Protein AF-A0A7Y7IYU0-F1 (afdb_monomer_lite)

Structure (mmCIF, N/CA/C/O backbone):
data_AF-A0A7Y7IYU0-F1
#
_entry.id   AF-A0A7Y7IYU0-F1
#
loop_
_atom_site.group_PDB
_atom_site.id
_atom_site.type_symbol
_atom_site.label_atom_id
_atom_site.label_alt_id
_atom_site.label_comp_id
_atom_site.label_asym_id
_atom_site.label_entity_id
_atom_site.label_seq_id
_atom_site.pdbx_PDB_ins_code
_atom_site.Cartn_x
_atom_site.Cartn_y
_atom_site.Cartn_z
_atom_site.occupancy
_atom_site.B_iso_or_equiv
_atom_site.auth_seq_id
_atom_site.auth_comp_id
_atom_site.auth_asym_id
_atom_site.auth_atom_id
_atom_site.pdbx_PDB_model_num
ATOM 1 N N . ILE A 1 1 ? -12.844 2.647 3.724 1.00 89.69 1 ILE A N 1
ATOM 2 C CA . ILE A 1 1 ? -11.373 2.795 3.780 1.00 89.69 1 ILE A CA 1
ATOM 3 C C . ILE A 1 1 ? -10.886 2.578 2.362 1.00 89.69 1 ILE A C 1
ATOM 5 O O . ILE A 1 1 ? -11.305 1.595 1.762 1.00 89.69 1 ILE A O 1
ATOM 9 N N . ALA A 1 2 ? -10.111 3.510 1.821 1.00 93.94 2 ALA A N 1
ATOM 10 C CA . ALA A 1 2 ? -9.416 3.324 0.553 1.00 93.94 2 ALA A CA 1
ATOM 11 C C . ALA A 1 2 ? -7.955 2.976 0.856 1.00 93.94 2 ALA A C 1
ATOM 13 O O . ALA A 1 2 ? -7.398 3.505 1.817 1.00 93.94 2 ALA A O 1
ATOM 14 N N . VAL A 1 3 ? -7.363 2.085 0.062 1.00 96.06 3 VAL A N 1
ATOM 15 C CA . VAL A 1 3 ? -5.959 1.678 0.191 1.00 96.06 3 VAL A CA 1
ATOM 16 C C . VAL A 1 3 ? -5.249 2.0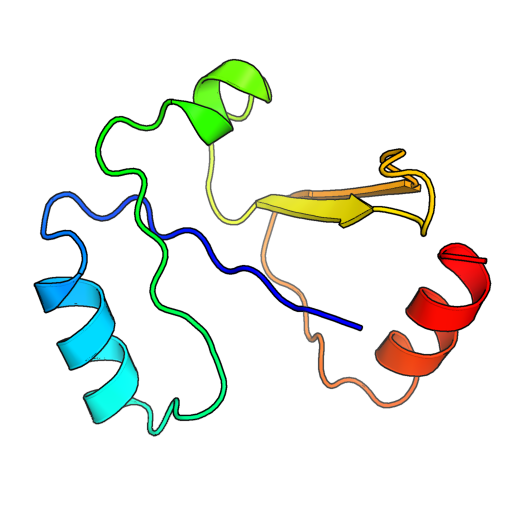49 -1.103 1.00 96.06 3 VAL A C 1
ATOM 18 O O . VAL A 1 3 ? -5.691 1.657 -2.182 1.00 96.06 3 VAL A O 1
ATOM 21 N N . LEU A 1 4 ? -4.174 2.828 -0.989 1.00 97.19 4 LEU A N 1
ATOM 22 C CA . LEU A 1 4 ? -3.409 3.358 -2.116 1.00 97.19 4 LEU A CA 1
ATOM 23 C C . LEU A 1 4 ? -1.957 2.866 -2.012 1.00 97.19 4 LEU A C 1
ATOM 25 O O . LEU A 1 4 ? -1.109 3.586 -1.488 1.00 97.19 4 LEU A O 1
ATOM 29 N N . PRO A 1 5 ? -1.655 1.630 -2.445 1.00 97.12 5 PRO A N 1
ATOM 30 C CA . PRO A 1 5 ? -0.281 1.152 -2.479 1.00 97.12 5 PRO A CA 1
ATOM 31 C C . PRO A 1 5 ? 0.477 1.870 -3.596 1.00 97.12 5 PRO A C 1
ATOM 33 O O . PRO A 1 5 ? 0.054 1.842 -4.751 1.00 97.12 5 PRO A O 1
ATOM 36 N N . VAL A 1 6 ? 1.602 2.494 -3.255 1.00 97.75 6 VAL A N 1
ATOM 37 C CA . VAL A 1 6 ? 2.498 3.132 -4.224 1.00 97.75 6 VAL A CA 1
ATOM 38 C C . VAL A 1 6 ? 3.768 2.299 -4.315 1.00 97.75 6 VAL A C 1
ATOM 40 O O . VAL A 1 6 ? 4.538 2.224 -3.361 1.00 97.75 6 VAL A O 1
ATOM 43 N N . SER A 1 7 ? 3.965 1.630 -5.449 1.00 97.94 7 SER A N 1
ATOM 44 C CA . SER A 1 7 ? 5.198 0.886 -5.714 1.00 97.94 7 SER A CA 1
ATOM 45 C C . SER A 1 7 ? 6.307 1.845 -6.131 1.00 97.94 7 SER A C 1
ATOM 47 O O . SER A 1 7 ? 6.091 2.733 -6.954 1.00 97.94 7 SER A O 1
ATOM 49 N N . VAL A 1 8 ? 7.505 1.619 -5.603 1.00 96.88 8 VAL A N 1
ATOM 50 C CA . VAL A 1 8 ? 8.729 2.345 -5.969 1.00 96.88 8 VAL A CA 1
ATOM 51 C C . VAL A 1 8 ? 9.637 1.528 -6.896 1.00 96.88 8 VAL A C 1
ATOM 53 O O . VAL A 1 8 ? 10.808 1.844 -7.095 1.00 96.88 8 VAL A O 1
ATOM 56 N N . ASP A 1 9 ? 9.113 0.443 -7.472 1.00 97.00 9 ASP A N 1
ATOM 57 C CA . ASP A 1 9 ? 9.869 -0.415 -8.377 1.00 97.00 9 ASP A CA 1
ATOM 58 C C . ASP A 1 9 ? 10.239 0.334 -9.664 1.00 97.00 9 ASP A C 1
ATOM 60 O O . ASP A 1 9 ? 9.374 0.857 -10.369 1.00 97.00 9 ASP A O 1
ATOM 64 N N . HIS A 1 10 ? 11.516 0.276 -10.050 1.00 96.00 10 HIS A N 1
ATOM 65 C CA . HIS A 1 10 ? 12.021 0.878 -11.292 1.00 96.00 10 HIS A CA 1
ATOM 66 C C . HIS A 1 10 ? 11.310 0.353 -12.553 1.00 96.00 10 HIS A C 1
ATOM 68 O O . HIS A 1 10 ? 11.197 1.063 -13.548 1.00 96.00 10 HIS A O 1
ATOM 74 N N . GLY A 1 11 ? 10.807 -0.888 -12.522 1.00 96.56 11 GLY A N 1
ATOM 75 C CA . GLY A 1 11 ? 10.038 -1.475 -13.628 1.00 96.56 11 GLY A CA 1
ATOM 76 C C . GLY A 1 11 ? 8.583 -0.988 -13.724 1.00 96.56 11 GLY A C 1
ATOM 77 O O . GLY A 1 11 ? 7.857 -1.386 -14.641 1.00 96.56 11 GLY A O 1
ATOM 78 N N . GLY A 1 12 ? 8.147 -0.131 -12.793 1.00 97.25 12 GLY A N 1
ATOM 79 C CA . GLY A 1 12 ? 6.855 0.544 -12.802 1.00 97.25 12 GLY A CA 1
ATOM 80 C C . GLY A 1 12 ? 5.659 -0.405 -12.886 1.00 97.25 12 GLY A C 1
ATOM 81 O O . GLY A 1 12 ? 5.671 -1.534 -12.388 1.00 97.25 12 GLY A O 1
ATOM 82 N N . ALA A 1 13 ? 4.601 0.046 -13.562 1.00 97.75 13 ALA A N 1
ATOM 83 C CA . ALA A 1 13 ? 3.323 -0.661 -13.599 1.00 97.75 13 ALA A CA 1
ATOM 84 C C . ALA A 1 13 ? 3.417 -2.088 -14.169 1.00 97.75 13 ALA A C 1
ATOM 86 O O . ALA A 1 13 ? 2.618 -2.944 -13.795 1.00 97.75 13 ALA A O 1
ATOM 87 N N . ALA A 1 14 ? 4.366 -2.370 -15.069 1.00 98.00 14 ALA A N 1
ATOM 88 C CA . ALA A 1 14 ? 4.545 -3.710 -15.625 1.00 98.00 14 ALA A CA 1
ATOM 89 C C . ALA A 1 14 ? 5.018 -4.714 -14.560 1.00 98.00 14 ALA A C 1
ATOM 91 O O . ALA A 1 14 ? 4.492 -5.829 -14.502 1.00 98.00 14 ALA A O 1
ATOM 92 N N . THR A 1 15 ? 5.951 -4.308 -13.692 1.00 98.31 15 THR A N 1
ATOM 93 C CA . THR A 1 15 ? 6.405 -5.111 -12.547 1.00 98.31 15 THR A CA 1
ATOM 94 C C . THR A 1 15 ? 5.258 -5.366 -11.576 1.00 98.31 15 THR A C 1
ATOM 96 O O . THR A 1 15 ? 4.994 -6.522 -11.239 1.00 98.31 15 THR A O 1
ATOM 99 N N . VAL A 1 16 ? 4.501 -4.323 -11.213 1.00 98.25 16 VAL A N 1
ATOM 100 C CA . VAL A 1 16 ? 3.364 -4.452 -10.284 1.00 98.25 16 VAL A CA 1
ATOM 101 C C . VAL A 1 16 ? 2.282 -5.378 -10.843 1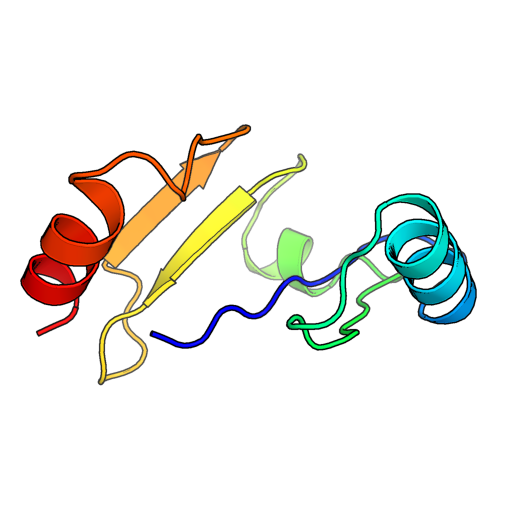.00 98.25 16 VAL A C 1
ATOM 103 O O . VAL A 1 16 ? 1.807 -6.255 -10.127 1.00 98.25 16 VAL A O 1
ATOM 106 N N . ARG A 1 17 ? 1.926 -5.262 -12.133 1.00 98.19 17 ARG A N 1
ATOM 107 C CA . ARG A 1 17 ? 0.937 -6.159 -12.769 1.00 98.19 17 ARG A CA 1
ATOM 108 C C . ARG A 1 17 ? 1.355 -7.622 -12.691 1.00 98.19 17 ARG A C 1
ATOM 110 O O . ARG A 1 17 ? 0.521 -8.469 -12.385 1.00 98.19 17 ARG A O 1
ATOM 117 N N . ARG A 1 18 ? 2.629 -7.924 -12.966 1.00 98.38 18 ARG A N 1
ATOM 118 C CA . ARG A 1 18 ? 3.159 -9.294 -12.871 1.00 98.38 18 ARG A CA 1
ATOM 119 C C . ARG A 1 18 ? 3.116 -9.802 -11.433 1.00 98.38 18 ARG A C 1
ATOM 121 O O . ARG A 1 18 ? 2.673 -10.926 -11.216 1.00 98.38 18 ARG A O 1
ATOM 128 N N . PHE A 1 19 ? 3.515 -8.972 -10.467 1.00 98.44 19 PHE A N 1
ATOM 129 C CA . PHE A 1 19 ? 3.454 -9.315 -9.047 1.00 98.44 19 PHE A CA 1
ATOM 130 C C . PHE A 1 19 ? 2.013 -9.592 -8.593 1.00 98.44 19 PHE A C 1
ATOM 132 O O . PHE A 1 19 ? 1.758 -10.632 -7.988 1.00 98.44 19 PHE A O 1
ATOM 139 N N . TYR A 1 20 ? 1.060 -8.726 -8.950 1.00 98.38 20 TYR A N 1
ATOM 140 C CA . TYR A 1 20 ? -0.359 -8.906 -8.629 1.00 98.38 20 TYR A CA 1
ATOM 141 C C . TYR A 1 20 ? -0.936 -10.177 -9.249 1.00 98.38 20 TYR A C 1
ATOM 143 O O . TYR A 1 20 ? -1.580 -10.946 -8.541 1.00 98.38 20 TYR A O 1
ATOM 151 N N . ALA A 1 21 ? -0.654 -10.444 -10.528 1.00 98.38 21 ALA A N 1
ATOM 152 C CA . ALA A 1 21 ? -1.099 -11.666 -11.194 1.00 98.38 21 ALA A CA 1
ATOM 153 C C . ALA A 1 21 ? -0.536 -12.930 -10.522 1.00 98.38 21 ALA A C 1
ATOM 155 O O . ALA A 1 21 ? -1.272 -13.891 -10.318 1.00 98.38 21 ALA A O 1
ATOM 156 N N . ALA A 1 22 ? 0.743 -12.915 -10.134 1.00 98.50 22 ALA A N 1
ATOM 157 C CA . ALA A 1 22 ? 1.391 -14.046 -9.472 1.00 98.50 22 ALA A CA 1
ATOM 158 C C . ALA A 1 22 ? 0.849 -14.326 -8.057 1.00 98.50 22 ALA A C 1
ATOM 160 O O . ALA A 1 22 ? 0.895 -15.469 -7.612 1.00 98.50 22 ALA A O 1
ATOM 161 N N . HIS A 1 23 ? 0.323 -13.309 -7.366 1.00 98.00 23 HIS A N 1
ATOM 162 C CA . HIS A 1 23 ? -0.162 -13.414 -5.982 1.00 98.00 23 HIS A CA 1
ATOM 163 C C . HIS A 1 23 ? -1.689 -13.301 -5.853 1.00 98.00 23 HIS A C 1
ATOM 165 O O . HIS A 1 23 ? -2.207 -13.211 -4.743 1.00 98.00 23 HIS A O 1
ATOM 171 N N . GLY A 1 24 ? -2.427 -13.280 -6.968 1.00 97.88 24 GLY A N 1
ATOM 172 C CA . GLY A 1 24 ? -3.891 -13.188 -6.957 1.00 97.88 24 GLY A CA 1
ATOM 173 C C . GLY A 1 24 ? -4.443 -11.857 -6.428 1.00 97.88 24 GLY A C 1
ATOM 174 O O . GLY A 1 24 ? -5.571 -11.805 -5.941 1.00 97.88 24 GLY A O 1
ATOM 175 N N . VAL A 1 25 ? -3.674 -10.768 -6.511 1.00 97.56 25 VAL A N 1
ATOM 176 C CA . VAL A 1 25 ? -4.118 -9.442 -6.059 1.00 97.56 25 VAL A CA 1
ATOM 177 C C . VAL A 1 25 ? -4.998 -8.803 -7.134 1.00 97.56 25 VAL A C 1
ATOM 179 O O . VAL A 1 25 ? -4.512 -8.416 -8.193 1.00 97.56 25 VAL A O 1
ATOM 182 N N . ALA A 1 26 ? -6.296 -8.663 -6.854 1.00 94.94 26 ALA A N 1
ATOM 183 C CA . ALA A 1 26 ? -7.271 -8.111 -7.806 1.00 94.94 26 ALA A CA 1
ATOM 184 C C . ALA A 1 26 ? -7.932 -6.790 -7.361 1.00 94.94 26 ALA A C 1
ATOM 186 O O . ALA A 1 26 ? -8.544 -6.108 -8.177 1.00 94.94 26 ALA A O 1
ATOM 187 N N . GLY A 1 27 ? -7.835 -6.423 -6.076 1.00 93.19 27 GLY A N 1
ATOM 188 C CA . GLY A 1 27 ? -8.612 -5.324 -5.478 1.00 93.19 27 GLY A CA 1
ATOM 189 C C . GLY A 1 27 ? -7.855 -4.017 -5.232 1.00 93.19 27 GLY A C 1
ATOM 190 O O . GLY A 1 27 ? -8.420 -3.104 -4.633 1.00 93.19 27 GLY A O 1
ATOM 191 N N . LEU A 1 28 ? -6.587 -3.925 -5.637 1.00 97.25 28 LEU A N 1
ATOM 192 C CA . LEU A 1 28 ? -5.734 -2.766 -5.366 1.00 97.25 28 LEU A CA 1
ATOM 193 C C . LEU A 1 28 ? -5.408 -2.002 -6.656 1.00 97.25 28 LEU A C 1
ATOM 195 O O . LEU A 1 28 ? -5.152 -2.632 -7.687 1.00 97.25 28 LEU A O 1
ATOM 199 N N . PRO A 1 29 ? -5.400 -0.656 -6.624 1.00 97.81 29 PRO A N 1
ATOM 200 C CA . PRO A 1 29 ? -4.953 0.128 -7.763 1.00 97.81 29 PRO A CA 1
ATOM 201 C C . PRO A 1 29 ? -3.447 -0.057 -7.970 1.00 97.81 29 PRO A C 1
ATOM 203 O O . PRO A 1 29 ? -2.700 -0.325 -7.032 1.00 97.81 29 PRO A O 1
ATOM 206 N N . ILE A 1 30 ? -2.994 0.138 -9.205 1.00 98.19 30 ILE A N 1
ATOM 207 C CA . ILE A 1 30 ? -1.567 0.163 -9.531 1.00 98.19 30 ILE A CA 1
ATOM 208 C C . ILE A 1 30 ? -1.131 1.623 -9.568 1.00 98.19 30 ILE A C 1
ATOM 210 O O . ILE A 1 30 ? -1.429 2.331 -10.531 1.00 98.19 30 ILE A O 1
ATOM 214 N N . LEU A 1 31 ? -0.444 2.063 -8.515 1.00 98.31 31 LEU A N 1
ATOM 215 C CA . LEU A 1 31 ? 0.192 3.376 -8.424 1.00 98.31 31 LEU A CA 1
ATOM 216 C C . LEU A 1 31 ? 1.705 3.173 -8.349 1.00 98.31 31 LEU A C 1
ATOM 218 O O . LEU A 1 31 ? 2.178 2.247 -7.685 1.00 98.31 31 LEU A O 1
ATOM 222 N N . CYS A 1 32 ? 2.462 4.018 -9.041 1.00 98.06 32 CYS A N 1
ATOM 223 C CA . CYS A 1 32 ? 3.911 3.888 -9.126 1.00 98.06 32 CYS A CA 1
ATOM 224 C C . CYS A 1 32 ? 4.591 5.239 -8.919 1.00 98.06 32 CYS A C 1
ATOM 226 O O . CYS A 1 32 ? 4.153 6.242 -9.478 1.00 98.06 32 CYS A O 1
ATOM 228 N N . ASP A 1 33 ? 5.691 5.216 -8.179 1.00 96.94 33 ASP A N 1
ATOM 229 C CA . ASP A 1 33 ? 6.623 6.318 -7.970 1.00 96.94 33 ASP A CA 1
ATOM 230 C C . ASP A 1 33 ? 8.066 5.792 -8.094 1.00 96.94 33 ASP A C 1
ATOM 232 O O . ASP A 1 33 ? 8.788 5.656 -7.105 1.00 96.94 33 ASP A O 1
ATOM 236 N N . PRO A 1 34 ? 8.510 5.439 -9.316 1.00 95.94 34 PRO A N 1
ATOM 237 C CA . PRO A 1 34 ? 9.852 4.896 -9.535 1.00 95.94 34 PRO A CA 1
ATOM 238 C C . PRO A 1 34 ? 10.964 5.922 -9.265 1.00 95.94 34 PRO A C 1
ATOM 240 O O . PRO A 1 34 ? 12.136 5.562 -9.252 1.00 95.94 34 PRO A O 1
ATOM 243 N N . GLN A 1 35 ? 10.615 7.200 -9.086 1.00 94.62 35 GLN A N 1
ATOM 244 C CA . GLN A 1 35 ? 11.554 8.281 -8.787 1.00 94.62 35 GLN A CA 1
ATOM 245 C C . GLN A 1 35 ? 11.749 8.490 -7.281 1.00 94.62 35 GLN A C 1
ATOM 247 O O . GLN A 1 35 ? 12.540 9.353 -6.906 1.00 94.62 35 GLN A O 1
ATOM 252 N N . MET A 1 36 ? 11.054 7.722 -6.429 1.00 93.56 36 MET A N 1
ATOM 253 C CA . MET A 1 36 ? 11.101 7.855 -4.968 1.00 93.56 36 MET A CA 1
ATOM 254 C C . MET A 1 36 ? 10.724 9.268 -4.478 1.00 93.56 36 MET A C 1
ATOM 256 O O . MET A 1 36 ? 11.179 9.701 -3.417 1.00 93.56 36 MET A O 1
ATOM 260 N N . ALA A 1 37 ? 9.894 10.004 -5.225 1.00 95.50 37 ALA A N 1
ATOM 261 C CA . ALA A 1 37 ? 9.524 11.376 -4.888 1.00 95.50 37 ALA A CA 1
ATOM 262 C C . ALA A 1 37 ? 8.649 11.456 -3.623 1.00 95.50 37 ALA A C 1
ATOM 264 O O . ALA A 1 37 ? 8.813 12.370 -2.815 1.00 95.50 37 ALA A O 1
ATOM 265 N N . ILE A 1 38 ? 7.741 10.497 -3.429 1.00 94.25 38 ILE A N 1
ATOM 266 C CA . ILE A 1 38 ? 6.863 10.406 -2.259 1.00 94.25 38 ILE A CA 1
ATOM 267 C C . ILE A 1 38 ? 7.668 10.044 -1.002 1.00 94.25 38 ILE A C 1
ATOM 269 O O . ILE A 1 38 ? 7.599 10.826 -0.055 1.00 94.25 38 ILE A O 1
ATOM 273 N N . PRO A 1 39 ? 8.460 8.949 -0.949 1.00 92.75 39 PRO A N 1
ATOM 274 C CA . PRO A 1 39 ? 9.327 8.675 0.200 1.00 92.75 39 PRO A CA 1
ATOM 275 C C . PRO A 1 39 ? 10.244 9.851 0.552 1.00 92.75 39 PRO A C 1
ATOM 277 O O . PRO A 1 39 ? 10.316 10.236 1.718 1.00 92.75 39 PRO A O 1
ATOM 280 N N . ALA A 1 40 ? 10.855 10.493 -0.452 1.00 93.50 40 ALA A N 1
ATOM 281 C CA . ALA A 1 40 ? 11.710 11.657 -0.234 1.00 93.50 40 ALA A CA 1
ATOM 282 C C . ALA A 1 40 ? 10.943 12.835 0.393 1.00 93.50 40 ALA A C 1
ATOM 284 O O . ALA A 1 40 ? 11.407 13.419 1.369 1.00 93.50 40 ALA A O 1
ATOM 285 N N . ALA A 1 41 ? 9.744 13.158 -0.106 1.00 93.62 41 ALA A N 1
ATOM 286 C CA . ALA A 1 41 ? 8.896 14.200 0.480 1.00 93.62 41 ALA A CA 1
ATOM 287 C C . ALA A 1 41 ? 8.446 13.865 1.915 1.00 93.62 41 ALA A C 1
ATOM 289 O O . ALA A 1 41 ? 8.209 14.762 2.728 1.00 93.62 41 ALA A O 1
ATOM 290 N N . LEU A 1 42 ? 8.337 12.574 2.233 1.00 91.62 42 LEU A N 1
ATOM 291 C CA . LEU A 1 42 ? 7.980 12.070 3.555 1.00 91.62 42 LEU A CA 1
ATOM 292 C C . LEU A 1 42 ? 9.178 11.914 4.502 1.00 91.62 42 LEU A C 1
ATOM 294 O O . LEU A 1 42 ? 8.936 11.590 5.666 1.00 91.62 42 LEU A O 1
ATOM 298 N N . HIS A 1 43 ? 10.404 12.188 4.037 1.00 92.38 43 HIS A N 1
ATOM 299 C CA . HIS A 1 43 ? 11.667 11.958 4.751 1.00 92.38 43 HIS A CA 1
ATOM 300 C C . HIS A 1 43 ? 11.820 10.501 5.223 1.00 92.38 43 HIS A C 1
ATOM 302 O O . HIS A 1 43 ? 12.230 10.242 6.353 1.00 92.38 43 HIS A O 1
ATOM 308 N N . GLU A 1 44 ? 11.438 9.557 4.362 1.00 91.94 44 GLU A N 1
ATOM 309 C CA . GLU A 1 44 ? 11.518 8.119 4.616 1.00 91.94 44 GLU A CA 1
ATOM 310 C C . GLU A 1 44 ? 12.623 7.485 3.771 1.00 91.94 44 GLU A C 1
ATOM 312 O O . GLU A 1 44 ? 12.610 7.572 2.541 1.00 91.94 44 GLU A O 1
ATOM 317 N N . ASP A 1 45 ? 13.537 6.781 4.436 1.00 85.56 45 ASP A N 1
ATOM 318 C CA . ASP A 1 45 ? 14.699 6.146 3.798 1.00 85.56 45 ASP A CA 1
ATOM 319 C C . ASP A 1 45 ? 14.485 4.645 3.529 1.00 85.56 45 ASP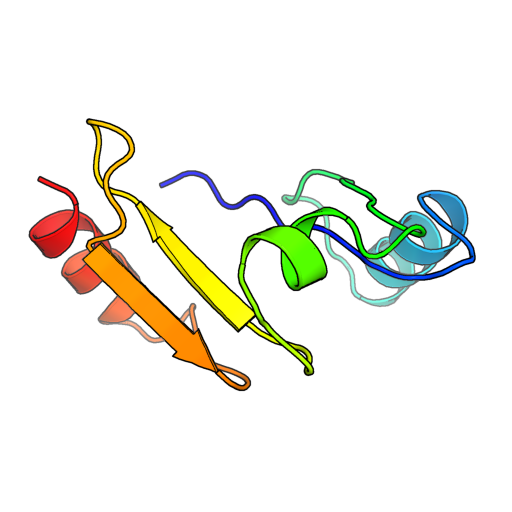 A C 1
ATOM 321 O O . ASP A 1 45 ? 15.384 3.947 3.054 1.00 85.56 45 ASP A O 1
ATOM 325 N N . GLY A 1 46 ? 13.300 4.116 3.850 1.00 84.38 46 GLY A N 1
ATOM 326 C CA . GLY A 1 46 ? 13.023 2.686 3.811 1.00 84.38 46 GLY A CA 1
ATOM 327 C C . GLY A 1 46 ? 11.591 2.341 3.427 1.00 84.38 46 GLY A C 1
ATOM 328 O O . GLY A 1 46 ? 10.657 3.126 3.572 1.00 84.38 46 GLY A O 1
ATOM 329 N N . VAL A 1 47 ? 11.425 1.111 2.944 1.00 90.88 47 VAL A N 1
ATOM 330 C CA . VAL A 1 47 ? 10.124 0.503 2.665 1.00 90.88 47 VAL A CA 1
ATOM 331 C C . VAL A 1 47 ? 9.959 -0.793 3.472 1.00 90.88 47 VAL A C 1
ATOM 333 O O . VAL A 1 47 ? 10.948 -1.487 3.715 1.00 90.88 47 VAL A O 1
ATOM 336 N N . PRO A 1 48 ? 8.724 -1.162 3.858 1.00 94.69 48 PRO A N 1
ATOM 337 C CA . PRO A 1 48 ? 7.498 -0.389 3.666 1.00 94.69 48 PRO A CA 1
ATOM 338 C C . PRO A 1 48 ? 7.333 0.720 4.719 1.00 94.69 48 PRO A C 1
ATOM 340 O O . PRO A 1 48 ? 7.697 0.547 5.880 1.00 94.69 48 PRO A O 1
ATOM 343 N N . VAL A 1 49 ? 6.699 1.822 4.313 1.00 94.94 49 VAL A N 1
ATOM 344 C CA . VAL A 1 49 ? 6.104 2.828 5.204 1.00 94.94 49 VAL A CA 1
ATOM 345 C C . VAL A 1 49 ? 4.616 2.938 4.880 1.00 94.94 49 VAL A C 1
ATOM 347 O O . VAL A 1 49 ? 4.224 2.899 3.714 1.00 94.94 49 VAL A O 1
ATOM 350 N N . THR A 1 50 ? 3.766 3.036 5.901 1.00 95.69 50 THR A N 1
ATOM 351 C CA . THR A 1 50 ? 2.323 3.249 5.731 1.00 95.69 50 THR A CA 1
ATOM 352 C C . THR A 1 50 ? 1.869 4.481 6.496 1.00 95.69 50 THR A C 1
ATOM 354 O O . THR A 1 50 ? 2.106 4.589 7.699 1.00 95.69 50 THR A O 1
ATOM 357 N N . LEU A 1 51 ? 1.160 5.372 5.803 1.00 95.69 51 LEU A N 1
ATOM 358 C CA . LEU A 1 51 ? 0.445 6.497 6.397 1.00 95.69 51 LEU A CA 1
ATOM 359 C C . LEU A 1 51 ? -1.048 6.185 6.462 1.00 95.69 51 LEU A C 1
ATOM 361 O O . LEU A 1 51 ? -1.635 5.700 5.492 1.00 95.69 51 LEU A O 1
ATOM 365 N N . VAL A 1 52 ? -1.676 6.519 7.584 1.00 95.94 52 VAL A N 1
ATOM 366 C CA . VAL A 1 52 ? -3.133 6.557 7.713 1.00 95.94 52 VAL A CA 1
ATOM 367 C C . VAL A 1 52 ? -3.552 8.011 7.779 1.00 95.94 52 VAL A C 1
ATOM 369 O O . VAL A 1 52 ? -3.068 8.772 8.620 1.00 95.94 52 VAL A O 1
ATOM 372 N N . LEU A 1 53 ? -4.472 8.379 6.894 1.00 95.94 53 LEU A N 1
ATOM 373 C CA . LEU A 1 53 ? -5.038 9.716 6.823 1.00 95.94 53 LEU A CA 1
ATOM 374 C C . LEU A 1 53 ? -6.497 9.693 7.288 1.00 95.94 53 LEU A C 1
ATOM 376 O O . LEU A 1 53 ? -7.233 8.743 7.002 1.00 95.94 53 LEU A O 1
ATOM 380 N N . ASP A 1 54 ? -6.923 10.744 7.983 1.00 96.00 54 ASP A N 1
ATOM 381 C CA . ASP A 1 54 ? -8.333 10.960 8.301 1.00 96.00 54 ASP A CA 1
ATOM 382 C C . ASP A 1 54 ? -9.121 11.532 7.107 1.00 96.00 54 ASP A C 1
ATOM 384 O O . ASP A 1 54 ? -8.575 11.839 6.043 1.00 96.00 54 ASP A O 1
ATOM 388 N N . ARG A 1 55 ? -10.433 11.729 7.284 1.00 93.44 55 ARG A N 1
ATOM 389 C CA . ARG A 1 55 ? -11.305 12.299 6.239 1.00 93.44 55 ARG A CA 1
ATOM 390 C C . ARG A 1 55 ? -10.953 13.725 5.800 1.00 93.44 55 ARG A C 1
ATOM 392 O O . ARG A 1 55 ? -11.456 14.174 4.773 1.00 93.44 55 ARG A O 1
ATOM 399 N N . ARG A 1 56 ? -10.136 14.448 6.568 1.00 95.44 56 ARG A N 1
ATOM 400 C CA . ARG A 1 56 ? -9.659 15.802 6.251 1.00 95.44 56 ARG A CA 1
ATOM 401 C C . ARG A 1 56 ? -8.268 15.784 5.610 1.00 95.44 56 ARG A C 1
ATOM 403 O O . ARG A 1 56 ? -7.710 16.851 5.378 1.00 95.44 56 ARG A O 1
ATOM 410 N N . GLY A 1 57 ? -7.717 14.600 5.336 1.00 94.38 57 GLY A N 1
ATOM 411 C CA . GLY A 1 57 ? -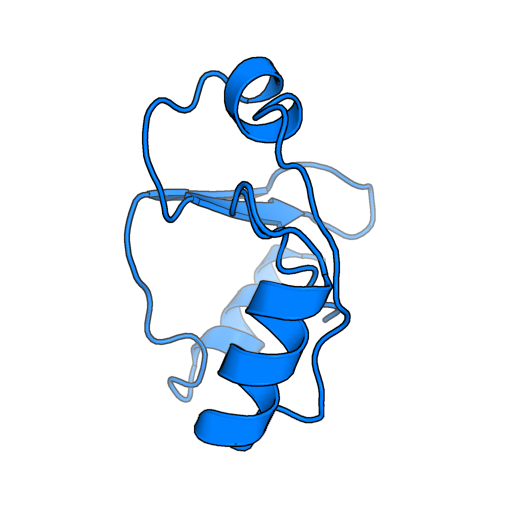6.384 14.430 4.764 1.00 94.38 57 GLY A CA 1
ATOM 412 C C . GLY A 1 57 ? -5.251 14.633 5.770 1.00 94.38 57 GLY A C 1
ATOM 413 O O . GLY A 1 57 ? -4.113 14.832 5.357 1.00 94.38 57 GLY A O 1
ATOM 414 N N . ARG A 1 58 ? -5.533 14.608 7.078 1.00 95.62 58 ARG A N 1
ATOM 415 C CA . ARG A 1 58 ? -4.504 14.742 8.118 1.00 95.62 58 ARG A CA 1
ATOM 416 C C . ARG A 1 58 ? -3.894 13.381 8.418 1.00 95.62 58 ARG A C 1
ATOM 418 O O . ARG A 1 58 ? -4.629 12.412 8.591 1.00 95.62 58 ARG A O 1
ATOM 425 N N . GLU A 1 59 ? -2.571 13.321 8.528 1.00 95.44 59 GLU A N 1
ATOM 426 C CA . GLU A 1 59 ? -1.867 12.137 9.020 1.00 95.44 59 GLU A CA 1
ATOM 427 C C . GLU A 1 59 ? -2.233 11.887 10.488 1.00 95.44 59 GLU A C 1
ATOM 429 O O . GLU A 1 59 ? -2.052 12.757 11.339 1.00 95.44 59 GLU A O 1
ATOM 434 N N . ILE A 1 60 ? -2.786 10.708 10.773 1.00 95.88 60 ILE A N 1
ATOM 435 C CA . ILE A 1 60 ? -3.184 10.289 12.128 1.00 95.88 60 ILE A CA 1
ATOM 436 C C . ILE A 1 60 ? -2.367 9.106 12.646 1.00 95.88 60 ILE A C 1
ATOM 438 O O . ILE A 1 60 ? -2.423 8.794 13.834 1.00 95.88 60 ILE A O 1
ATOM 442 N N . LEU A 1 61 ? -1.636 8.429 11.760 1.00 94.88 61 LEU A N 1
ATOM 443 C CA . LEU A 1 61 ? -0.741 7.331 12.096 1.00 94.88 61 LEU A CA 1
ATOM 444 C C . LEU A 1 61 ? 0.287 7.146 10.977 1.00 94.88 61 LEU A C 1
ATOM 446 O O . LEU A 1 61 ? -0.060 7.211 9.798 1.00 94.88 61 LEU A O 1
ATOM 450 N N . ARG A 1 62 ? 1.524 6.845 11.368 1.00 94.56 62 ARG A N 1
ATOM 451 C CA . ARG A 1 62 ? 2.625 6.450 10.490 1.00 94.56 62 ARG A CA 1
ATOM 452 C C . ARG A 1 62 ? 3.296 5.214 11.063 1.00 94.56 62 ARG A C 1
ATOM 454 O O . ARG A 1 62 ? 3.552 5.154 12.264 1.00 94.56 62 ARG A O 1
ATOM 461 N N . ILE A 1 63 ? 3.542 4.227 10.209 1.00 94.38 63 ILE A N 1
ATOM 462 C CA . ILE A 1 63 ? 4.140 2.948 10.592 1.00 94.38 63 ILE A CA 1
ATOM 463 C C . ILE A 1 63 ? 5.268 2.615 9.619 1.00 94.38 63 ILE A C 1
ATOM 465 O O . ILE A 1 63 ? 5.034 2.542 8.413 1.00 94.38 63 ILE A O 1
ATOM 469 N N . GLY A 1 64 ? 6.465 2.382 10.155 1.00 93.44 64 GLY A N 1
ATOM 470 C CA . GLY A 1 64 ? 7.572 1.766 9.429 1.00 93.44 64 GLY A CA 1
ATOM 471 C C . GLY A 1 64 ? 7.556 0.249 9.614 1.00 93.44 64 GLY A C 1
ATOM 472 O O . GLY A 1 64 ? 7.395 -0.240 10.733 1.00 93.44 64 GLY A O 1
ATOM 473 N N . GLY A 1 65 ? 7.734 -0.495 8.525 1.00 92.31 65 GLY A N 1
ATOM 474 C CA . GLY A 1 65 ? 7.743 -1.956 8.528 1.00 92.31 65 GLY A CA 1
ATOM 475 C C . GLY A 1 65 ? 6.384 -2.611 8.225 1.00 92.31 65 GLY A C 1
ATOM 476 O O . GLY A 1 65 ? 5.362 -1.937 8.070 1.00 92.31 65 GLY A O 1
ATOM 477 N N . PRO A 1 66 ? 6.376 -3.945 8.044 1.00 92.81 66 PRO A N 1
ATOM 478 C CA . PRO A 1 66 ? 5.189 -4.696 7.650 1.00 92.81 66 PRO A CA 1
ATOM 479 C C . PRO A 1 66 ? 4.164 -4.801 8.787 1.00 92.81 66 PRO A C 1
ATOM 481 O O . PRO A 1 66 ? 4.517 -4.875 9.962 1.00 92.81 66 PRO A O 1
ATOM 484 N N . VAL A 1 67 ? 2.882 -4.876 8.423 1.00 93.44 67 VAL A N 1
ATOM 485 C CA . VAL A 1 67 ? 1.749 -4.997 9.354 1.00 93.44 67 VAL A CA 1
ATOM 486 C C . VAL A 1 67 ? 0.739 -6.011 8.815 1.00 93.44 67 VAL A C 1
ATOM 488 O O . VAL A 1 67 ? 0.499 -6.073 7.609 1.00 93.44 67 VAL A O 1
ATOM 491 N N . LEU A 1 68 ? 0.117 -6.779 9.716 1.00 94.06 68 LEU A N 1
ATOM 492 C CA . LEU A 1 68 ? -1.002 -7.673 9.408 1.00 94.06 68 LEU A CA 1
ATOM 493 C C . LEU A 1 68 ? -2.317 -6.874 9.344 1.00 94.06 68 LEU A C 1
ATOM 495 O O . LEU A 1 68 ? -3.045 -6.751 10.329 1.00 94.06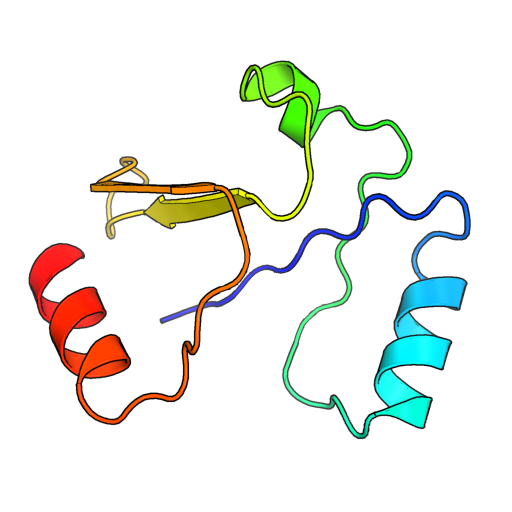 68 LEU A O 1
ATOM 499 N N . TRP A 1 69 ? -2.588 -6.267 8.189 1.00 92.88 69 TRP A N 1
ATOM 500 C CA . TRP A 1 69 ? -3.716 -5.343 7.998 1.00 92.88 69 TRP A CA 1
ATOM 501 C C . TRP A 1 69 ? -5.102 -5.999 8.034 1.00 92.88 69 TRP A C 1
ATOM 503 O O . TRP A 1 69 ? -6.098 -5.313 8.269 1.00 92.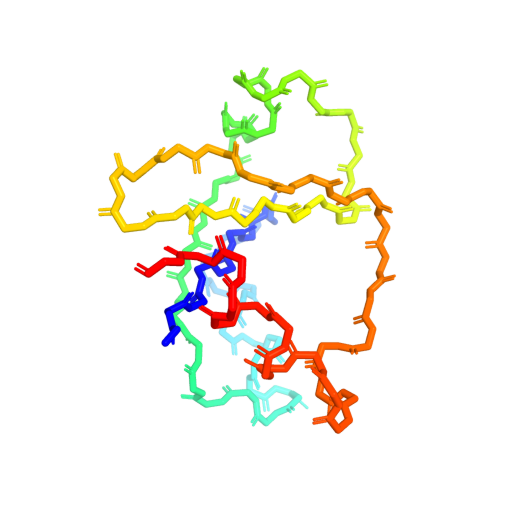88 69 TRP A O 1
ATOM 513 N N . ASP A 1 70 ? -5.171 -7.304 7.790 1.00 91.06 70 ASP A N 1
ATOM 514 C CA . ASP A 1 70 ? -6.389 -8.116 7.797 1.00 91.06 70 ASP A CA 1
ATOM 515 C C . ASP A 1 70 ? -6.672 -8.767 9.159 1.00 91.06 70 ASP A C 1
ATOM 517 O O . ASP A 1 70 ? -7.642 -9.515 9.295 1.00 91.06 70 ASP A O 1
ATOM 521 N N . ALA A 1 71 ? -5.879 -8.448 10.189 1.00 95.69 71 ALA A N 1
ATOM 522 C CA . ALA A 1 71 ? -6.188 -8.859 11.550 1.00 95.69 71 ALA A CA 1
ATOM 523 C C . ALA A 1 71 ? -7.591 -8.351 11.962 1.00 95.69 71 ALA A C 1
ATOM 525 O O . ALA A 1 71 ? -7.935 -7.204 11.645 1.00 95.69 71 ALA A O 1
ATOM 526 N N . PRO A 1 72 ? -8.392 -9.153 12.696 1.00 93.56 72 PRO A N 1
ATOM 527 C CA . PRO A 1 72 ? -9.821 -8.895 12.914 1.00 93.56 72 PRO A CA 1
ATOM 528 C C . PRO A 1 72 ? -10.171 -7.479 13.401 1.00 93.56 72 PRO A C 1
ATOM 530 O O . PRO A 1 72 ? -11.170 -6.899 12.972 1.00 93.56 72 PRO A O 1
ATOM 533 N N . ASP A 1 73 ? -9.324 -6.893 14.248 1.00 93.88 73 ASP A N 1
ATOM 534 C CA . ASP A 1 73 ? -9.602 -5.614 14.908 1.00 93.88 73 ASP A CA 1
ATOM 535 C C . ASP A 1 73 ? -9.101 -4.386 14.132 1.00 93.88 73 ASP A C 1
ATOM 537 O O . ASP A 1 73 ? -9.556 -3.261 14.376 1.00 93.88 73 ASP A O 1
ATOM 541 N N . VAL A 1 74 ? -8.185 -4.568 13.173 1.00 93.50 74 VAL A N 1
ATOM 542 C CA . VAL A 1 74 ? -7.505 -3.456 12.485 1.00 93.50 74 VAL A CA 1
ATOM 543 C C . VAL A 1 74 ? -8.491 -2.573 11.711 1.00 93.50 74 VAL A C 1
ATOM 545 O O . VAL A 1 74 ? -8.477 -1.353 11.911 1.00 93.50 74 VAL A O 1
ATOM 548 N N . PRO A 1 75 ? -9.426 -3.109 10.900 1.00 91.88 75 PRO A N 1
ATOM 549 C CA . PRO A 1 75 ? -10.383 -2.269 10.185 1.00 91.88 75 PRO A CA 1
ATOM 550 C C . PRO A 1 75 ? -11.312 -1.472 11.108 1.00 91.88 75 PRO A C 1
ATOM 552 O O . PRO A 1 75 ? -11.759 -0.382 10.741 1.00 91.88 75 PRO A O 1
ATOM 555 N N . ALA A 1 76 ? -11.662 -2.007 12.281 1.00 93.00 76 ALA A N 1
ATOM 556 C CA . ALA A 1 76 ? -12.507 -1.310 13.249 1.00 93.00 76 ALA A CA 1
ATOM 557 C C . ALA A 1 76 ? -11.736 -0.172 13.933 1.00 93.00 76 ALA A C 1
ATOM 559 O O . ALA A 1 76 ? -12.241 0.951 14.020 1.00 93.00 76 ALA A O 1
ATOM 560 N N . LEU A 1 77 ? -10.489 -0.437 14.334 1.00 92.75 77 LEU A N 1
ATOM 561 C CA . LEU A 1 77 ? -9.584 0.563 14.896 1.00 92.75 77 LEU A CA 1
ATOM 562 C C . LEU A 1 77 ? -9.361 1.729 13.924 1.00 92.75 77 LEU A C 1
ATOM 564 O O . LEU A 1 77 ? -9.557 2.883 14.306 1.00 92.75 77 LEU A O 1
ATOM 568 N N . LEU A 1 78 ? -9.038 1.436 12.660 1.00 93.19 78 LEU A N 1
ATOM 569 C CA . LEU A 1 78 ? -8.802 2.459 11.638 1.00 93.19 78 LEU A CA 1
ATOM 570 C C . LEU A 1 78 ? -10.030 3.349 11.418 1.00 93.19 78 LEU A C 1
ATOM 572 O O . LEU A 1 78 ? -9.895 4.566 11.326 1.00 93.19 78 LEU A O 1
ATOM 576 N N . ARG A 1 79 ? -11.240 2.771 11.384 1.00 92.06 79 ARG A N 1
ATOM 577 C CA . ARG A 1 79 ? -12.481 3.558 11.264 1.00 92.06 79 ARG A CA 1
ATOM 578 C C . ARG A 1 79 ? -12.691 4.486 12.456 1.00 92.06 79 ARG A C 1
ATOM 580 O O . ARG A 1 79 ? -13.109 5.618 12.256 1.00 92.06 79 ARG A O 1
ATOM 587 N N . ARG A 1 80 ? -12.390 4.024 13.673 1.00 92.06 80 ARG A N 1
ATOM 588 C CA . ARG A 1 80 ? -12.516 4.839 14.889 1.00 92.06 80 ARG A CA 1
ATOM 589 C C . ARG A 1 80 ? -11.516 5.994 14.910 1.00 92.06 80 ARG A C 1
ATOM 591 O O . ARG A 1 80 ? -11.865 7.080 15.352 1.00 92.06 80 ARG A O 1
ATOM 598 N N . MET A 1 81 ? -10.292 5.761 14.439 1.00 90.12 81 MET A N 1
ATOM 599 C CA . MET A 1 81 ? -9.252 6.792 14.381 1.00 90.12 81 MET A CA 1
ATOM 600 C C . MET A 1 81 ? -9.515 7.830 13.283 1.00 90.12 81 MET A C 1
ATOM 602 O O . MET A 1 81 ? -9.265 9.012 13.492 1.00 90.12 81 MET A O 1
ATOM 606 N N . ALA A 1 82 ? -10.021 7.398 12.123 1.00 86.12 82 ALA A N 1
ATOM 607 C CA . ALA A 1 82 ? -10.181 8.252 10.947 1.00 86.12 82 ALA A CA 1
ATOM 608 C C . ALA A 1 82 ? -11.367 9.234 11.003 1.00 86.12 82 ALA A C 1
ATOM 610 O O . ALA A 1 82 ? -11.453 10.083 10.113 1.00 86.12 82 ALA A O 1
ATOM 611 N N . GLY A 1 83 ? -12.235 9.135 12.023 1.00 74.31 83 GLY A N 1
ATOM 612 C CA . GLY A 1 83 ? -13.392 10.021 12.231 1.00 74.31 83 GLY A CA 1
ATOM 613 C C . GLY A 1 83 ? -14.449 9.877 11.149 1.00 74.31 83 GLY A C 1
ATOM 614 O O . GLY A 1 83 ? -14.339 10.538 10.093 1.00 74.31 83 GLY A O 1
#

pLDDT: mean 94.57, std 3.67, range [74.31, 98.5]

Radius of gyration: 13.88 Å; chains: 1; bounding box: 28×30×30 Å

Sequence (83 aa):
IAVLPVSVDHGGAATVRRFYAAHGVAGLPILCDPQMAIPAALHEDGVPVTLVLDRRGREILRIGGPVLWDAPDVPALLRRMAG

Secondary structure (DSSP, 8-state):
-----EE--TTHHHHHHHHHHHHT--SS--EE-TT-HHHHHTT--SS-EEEEE-TTS-EEEEEES---TTSTTHHHHHHHHH-

Organism: NCBI:txid1216886

Foldseek 3Di:
DADADEALDLVAQVVVVVVCVVVVNDPYDRHYDVVCPVCVVVVHPDPDKDFQAAPVRDTQDIDHDDDPCVPPCNVVVSVVRRD

InterPro domains:
  IPR036249 Thioredoxin-like superfamily [SSF52833] (2-79)